Protein AF-A0A7Z2ZU40-F1 (afdb_monomer_lite)

Organism: NCBI:txid2728020

Structure (mmCIF, N/CA/C/O backbone):
data_AF-A0A7Z2ZU40-F1
#
_entry.id   AF-A0A7Z2ZU40-F1
#
loop_
_atom_site.group_PDB
_atom_site.id
_atom_site.type_symbol
_atom_site.label_atom_id
_atom_site.label_alt_id
_atom_site.label_comp_id
_atom_site.label_asym_id
_atom_site.label_entity_id
_atom_site.label_seq_id
_atom_site.pdbx_PDB_ins_code
_atom_site.Cartn_x
_atom_site.Cartn_y
_atom_site.Cartn_z
_atom_site.occupancy
_atom_site.B_iso_or_equiv
_atom_site.auth_seq_id
_atom_site.auth_comp_id
_atom_site.auth_asym_id
_atom_site.auth_atom_id
_atom_site.pdbx_PDB_model_num
ATOM 1 N N . MET A 1 1 ? 16.234 -7.777 -60.427 1.00 41.28 1 MET A N 1
ATOM 2 C CA . MET A 1 1 ? 15.457 -6.930 -59.497 1.00 41.28 1 MET A CA 1
ATOM 3 C C . MET A 1 1 ? 14.761 -7.816 -58.470 1.00 41.28 1 MET A C 1
ATOM 5 O O . MET A 1 1 ? 13.864 -8.544 -58.871 1.00 41.28 1 MET A O 1
ATOM 9 N N . PRO A 1 2 ? 15.158 -7.798 -57.188 1.00 40.78 2 PRO A N 1
ATOM 10 C CA . PRO A 1 2 ? 14.350 -8.351 -56.103 1.00 40.78 2 PRO A CA 1
ATOM 11 C C . PRO A 1 2 ? 13.582 -7.237 -55.355 1.00 40.78 2 PRO A C 1
ATOM 13 O O . PRO A 1 2 ? 14.113 -6.130 -55.211 1.00 40.78 2 PRO A O 1
ATOM 16 N N . PRO A 1 3 ? 12.353 -7.490 -54.867 1.00 45.72 3 PRO A N 1
ATOM 17 C CA . PRO A 1 3 ? 11.568 -6.489 -54.151 1.00 45.72 3 PRO A CA 1
ATOM 18 C C . PRO A 1 3 ? 12.045 -6.350 -52.697 1.00 45.72 3 PRO A C 1
ATOM 20 O O . PRO A 1 3 ? 12.207 -7.333 -51.976 1.00 45.72 3 PRO A O 1
ATOM 23 N N . ARG A 1 4 ? 12.258 -5.108 -52.247 1.00 42.47 4 ARG A N 1
ATOM 24 C CA . ARG A 1 4 ? 12.463 -4.774 -50.831 1.00 42.47 4 ARG A CA 1
ATOM 25 C C . ARG A 1 4 ? 11.097 -4.584 -50.172 1.00 42.47 4 ARG A C 1
ATOM 27 O O . ARG A 1 4 ? 10.387 -3.640 -50.503 1.00 42.47 4 ARG A O 1
ATOM 34 N N . HIS A 1 5 ? 10.745 -5.456 -49.231 1.00 42.09 5 HIS A N 1
ATOM 35 C CA . HIS A 1 5 ? 9.637 -5.206 -48.309 1.00 42.09 5 HIS A CA 1
ATOM 36 C C . HIS A 1 5 ? 9.940 -3.977 -47.435 1.00 42.09 5 HIS A C 1
ATOM 38 O O . HIS A 1 5 ? 11.067 -3.856 -46.943 1.00 42.09 5 HIS A O 1
ATOM 44 N N . PRO A 1 6 ? 8.971 -3.075 -47.196 1.00 44.53 6 PRO A N 1
ATOM 45 C CA . PRO A 1 6 ? 9.166 -1.989 -46.252 1.00 44.53 6 PRO A CA 1
ATOM 46 C C . PRO A 1 6 ? 9.172 -2.558 -44.830 1.00 44.53 6 PRO A C 1
ATOM 48 O O . PRO A 1 6 ? 8.176 -3.099 -44.347 1.00 44.53 6 PRO A O 1
ATOM 51 N N . ALA A 1 7 ? 10.320 -2.437 -44.161 1.00 40.41 7 ALA A N 1
ATOM 52 C CA . ALA A 1 7 ? 10.439 -2.669 -42.732 1.00 40.41 7 ALA A CA 1
ATOM 53 C C . ALA A 1 7 ? 9.459 -1.740 -42.006 1.00 40.41 7 ALA A C 1
ATOM 55 O O . ALA A 1 7 ? 9.521 -0.518 -42.130 1.00 40.41 7 ALA A O 1
ATOM 56 N N . ARG A 1 8 ? 8.519 -2.338 -41.274 1.00 38.22 8 ARG A N 1
ATOM 57 C CA . ARG A 1 8 ? 7.534 -1.625 -40.468 1.00 38.22 8 ARG A CA 1
ATOM 58 C C . ARG A 1 8 ? 8.272 -0.953 -39.310 1.00 38.22 8 ARG A C 1
ATOM 60 O O . ARG A 1 8 ? 8.652 -1.615 -38.349 1.00 38.22 8 ARG A O 1
ATOM 67 N N . THR A 1 9 ? 8.506 0.350 -39.419 1.00 44.00 9 THR A N 1
ATOM 68 C CA . THR A 1 9 ? 9.156 1.169 -38.392 1.00 44.00 9 THR A CA 1
ATOM 69 C C . THR A 1 9 ? 8.275 1.223 -37.141 1.00 44.00 9 THR A C 1
ATOM 71 O O . THR A 1 9 ? 7.332 2.005 -37.064 1.00 44.00 9 THR A O 1
ATOM 74 N N . ILE A 1 10 ? 8.555 0.380 -36.144 1.00 46.81 10 ILE A N 1
ATOM 75 C CA . ILE A 1 10 ? 7.959 0.490 -34.804 1.00 46.81 10 ILE A CA 1
ATOM 76 C C . ILE A 1 10 ? 8.815 1.484 -34.013 1.00 46.81 10 ILE A C 1
ATOM 78 O O . ILE A 1 10 ? 9.599 1.108 -33.152 1.00 46.81 10 ILE A O 1
ATOM 82 N N . ALA A 1 11 ? 8.710 2.768 -34.343 1.00 53.12 11 ALA A N 1
ATOM 83 C CA . ALA A 1 11 ? 9.351 3.833 -33.581 1.00 53.12 11 ALA A CA 1
ATOM 84 C C . ALA A 1 11 ? 8.278 4.827 -33.145 1.00 53.12 11 ALA A C 1
ATOM 86 O O . ALA A 1 11 ? 7.790 5.577 -33.985 1.00 53.12 11 ALA A O 1
ATOM 87 N N . SER A 1 12 ? 7.877 4.769 -31.862 1.00 52.12 12 SER A N 1
ATOM 88 C CA . SER A 1 12 ? 7.235 5.846 -31.060 1.00 52.12 12 SER A CA 1
ATOM 89 C C . SER A 1 12 ? 6.291 5.317 -29.959 1.00 52.12 12 SER A C 1
ATOM 91 O O . SER A 1 12 ? 5.090 5.564 -29.987 1.00 52.12 12 SER A O 1
ATOM 93 N N . ARG A 1 13 ? 6.784 4.603 -28.934 1.00 52.78 13 ARG A N 1
ATOM 94 C CA . ARG A 1 13 ? 5.956 4.293 -27.737 1.00 52.78 13 ARG A CA 1
ATOM 95 C C . ARG A 1 13 ? 6.541 4.535 -26.325 1.00 52.78 13 ARG A C 1
ATOM 97 O O . ARG A 1 13 ? 5.884 4.119 -25.376 1.00 52.78 13 ARG A O 1
ATOM 104 N N . PRO A 1 14 ? 7.658 5.258 -26.090 1.00 56.25 14 PRO A N 1
ATOM 105 C CA . PRO A 1 14 ? 8.131 5.473 -24.713 1.00 56.25 14 PRO A CA 1
ATOM 106 C C . PRO A 1 14 ? 7.321 6.528 -23.924 1.00 56.25 14 PRO A C 1
ATOM 108 O O . PRO A 1 14 ? 7.140 6.399 -22.715 1.00 56.25 14 PRO A O 1
ATOM 111 N N . ARG A 1 15 ? 6.771 7.560 -24.585 1.00 61.00 15 ARG A N 1
ATOM 112 C CA . ARG A 1 15 ? 6.063 8.673 -23.907 1.00 61.00 15 ARG A CA 1
ATOM 113 C C . ARG A 1 15 ? 4.686 8.307 -23.325 1.00 61.00 15 ARG A C 1
ATOM 115 O O . ARG A 1 15 ? 4.425 8.703 -22.187 1.00 61.00 15 ARG A O 1
ATOM 122 N N . PRO A 1 16 ? 3.814 7.563 -24.037 1.00 68.00 16 PRO A N 1
ATOM 123 C CA . PRO A 1 16 ? 2.506 7.180 -23.503 1.00 68.00 16 PRO A CA 1
ATOM 124 C C . PRO A 1 16 ? 2.625 6.276 -22.273 1.00 68.00 16 PRO A C 1
ATOM 126 O O . PRO A 1 16 ? 1.841 6.402 -21.339 1.00 68.00 16 PRO A O 1
ATOM 129 N N . LEU A 1 17 ? 3.646 5.415 -22.240 1.00 67.00 17 LEU A N 1
ATOM 130 C CA . LEU A 1 17 ? 3.859 4.473 -21.147 1.00 67.00 17 LEU A CA 1
ATOM 131 C C . LEU A 1 17 ? 4.319 5.166 -19.859 1.00 67.00 17 LEU A C 1
ATOM 133 O O . LEU A 1 17 ? 3.762 4.925 -18.791 1.00 67.00 17 LEU A O 1
ATOM 137 N N . GLY A 1 18 ? 5.268 6.102 -19.964 1.00 69.19 18 GLY A N 1
ATOM 138 C CA . GLY A 1 18 ? 5.667 6.926 -18.821 1.00 69.19 18 GLY A CA 1
ATOM 139 C C . GLY A 1 18 ? 4.516 7.787 -18.282 1.00 69.19 18 GLY A C 1
ATOM 140 O O . GLY A 1 18 ? 4.423 8.015 -17.078 1.00 69.19 18 GLY A O 1
ATOM 141 N N . ALA A 1 19 ? 3.610 8.248 -19.151 1.00 74.44 19 ALA A N 1
ATOM 142 C CA . ALA A 1 19 ? 2.404 8.958 -18.728 1.00 74.44 19 ALA A CA 1
ATOM 143 C C . ALA A 1 19 ? 1.401 8.033 -18.016 1.00 74.44 19 ALA A C 1
ATOM 145 O O . ALA A 1 19 ? 0.868 8.419 -16.977 1.00 74.44 19 ALA A O 1
ATOM 146 N N . ALA A 1 20 ? 1.194 6.814 -18.524 1.00 75.19 20 ALA A N 1
ATOM 147 C CA . ALA A 1 20 ? 0.332 5.813 -17.899 1.00 75.19 20 ALA A CA 1
ATOM 148 C C . ALA A 1 20 ? 0.821 5.434 -16.492 1.00 75.19 20 ALA A C 1
ATOM 150 O O . ALA A 1 20 ? 0.027 5.413 -15.556 1.00 75.19 20 ALA A O 1
ATOM 151 N N . LEU A 1 21 ? 2.130 5.240 -16.312 1.00 74.69 21 LEU A N 1
ATOM 152 C CA . LEU A 1 21 ? 2.722 4.927 -15.008 1.00 74.69 21 LEU A CA 1
ATOM 153 C C . LEU A 1 21 ? 2.596 6.081 -14.009 1.00 74.69 21 LEU A C 1
ATOM 155 O O . LEU A 1 21 ? 2.207 5.867 -12.861 1.00 74.69 21 LEU A O 1
ATOM 159 N N . ARG A 1 22 ? 2.823 7.327 -14.448 1.00 77.94 22 ARG A N 1
ATOM 160 C CA . ARG A 1 22 ? 2.555 8.507 -13.607 1.00 77.94 22 ARG A CA 1
ATOM 161 C C . ARG A 1 22 ? 1.084 8.613 -13.219 1.00 77.94 22 ARG A C 1
ATOM 163 O O . ARG A 1 22 ? 0.775 8.967 -12.084 1.00 77.94 22 ARG A O 1
ATOM 170 N N . HIS A 1 23 ? 0.179 8.313 -14.147 1.00 81.88 23 HIS A N 1
ATOM 171 C CA . HIS A 1 23 ? -1.251 8.330 -13.869 1.00 81.88 23 HIS A CA 1
ATOM 172 C C . HIS A 1 23 ? -1.643 7.244 -12.860 1.00 81.88 23 HIS A C 1
ATOM 174 O O . HIS A 1 23 ? -2.331 7.547 -11.889 1.00 81.88 23 HIS A O 1
ATOM 180 N N . ALA A 1 24 ? -1.147 6.016 -13.033 1.00 80.44 24 ALA A N 1
ATOM 181 C CA . ALA A 1 24 ? -1.366 4.916 -12.099 1.00 80.44 24 ALA A CA 1
ATOM 182 C C . ALA A 1 24 ? -0.848 5.259 -10.693 1.00 80.44 24 ALA A C 1
ATOM 184 O O . ALA A 1 24 ? -1.575 5.086 -9.716 1.00 80.44 24 ALA A O 1
ATOM 185 N N . ARG A 1 25 ? 0.354 5.847 -10.594 1.00 82.88 25 ARG A N 1
ATOM 186 C CA . ARG A 1 25 ? 0.925 6.326 -9.326 1.00 82.88 25 ARG A CA 1
ATOM 187 C C . ARG A 1 25 ? 0.041 7.376 -8.665 1.00 82.88 25 ARG A C 1
ATOM 189 O O . ARG A 1 25 ? -0.308 7.232 -7.500 1.00 82.88 25 ARG A O 1
ATOM 196 N N . LYS A 1 26 ? -0.358 8.409 -9.413 1.00 85.31 26 LYS A N 1
ATOM 197 C CA . LYS A 1 26 ? -1.244 9.464 -8.903 1.00 85.31 26 LYS A CA 1
ATOM 198 C C . LYS A 1 26 ? -2.560 8.876 -8.395 1.00 85.31 26 LYS A C 1
ATOM 200 O O . LYS A 1 26 ? -3.013 9.240 -7.318 1.00 85.31 26 LYS A O 1
ATOM 205 N N . SER A 1 27 ? -3.141 7.953 -9.158 1.00 87.94 27 SER A N 1
ATOM 206 C CA . SER A 1 27 ? -4.381 7.263 -8.807 1.00 87.94 27 SER A CA 1
ATOM 207 C C . SER A 1 27 ? -4.244 6.463 -7.505 1.00 87.94 27 SER A C 1
ATOM 209 O O . SER A 1 27 ? -5.117 6.560 -6.645 1.00 87.94 27 SER A O 1
ATOM 211 N N . LEU A 1 28 ? -3.127 5.746 -7.321 1.00 88.38 28 LEU A N 1
ATOM 212 C CA . LEU A 1 28 ? -2.815 5.039 -6.078 1.00 88.38 28 LEU A CA 1
ATOM 213 C C . LEU A 1 28 ? -2.683 6.014 -4.901 1.00 88.38 28 LEU A C 1
ATOM 215 O O . LEU A 1 28 ? -3.397 5.858 -3.919 1.00 88.38 28 LEU A O 1
ATOM 219 N N . CYS A 1 29 ? -1.861 7.063 -5.016 1.00 90.19 29 CYS A N 1
ATOM 220 C CA . CYS A 1 29 ? -1.707 8.069 -3.957 1.00 90.19 29 CYS A CA 1
ATOM 221 C C . CYS A 1 29 ? -3.052 8.695 -3.555 1.00 90.19 29 CYS A C 1
ATOM 223 O O . CYS A 1 29 ? -3.332 8.846 -2.370 1.00 90.19 29 CYS A O 1
ATOM 225 N N . THR A 1 30 ? -3.916 9.019 -4.524 1.00 91.56 30 THR A N 1
ATOM 226 C CA . THR A 1 30 ? -5.263 9.535 -4.240 1.00 91.56 30 THR A CA 1
ATOM 227 C C . THR A 1 30 ? -6.096 8.546 -3.423 1.00 91.56 30 THR A C 1
ATOM 229 O O . THR A 1 30 ? -6.754 8.966 -2.474 1.00 91.56 30 THR A O 1
ATOM 232 N N . ARG A 1 31 ? -6.056 7.247 -3.742 1.00 92.06 31 ARG A N 1
ATOM 233 C CA . ARG A 1 31 ? -6.776 6.223 -2.968 1.00 92.06 31 ARG A CA 1
ATOM 234 C C . ARG A 1 31 ? -6.207 6.039 -1.566 1.00 92.06 31 ARG A C 1
ATOM 236 O O . ARG A 1 31 ? -6.984 5.967 -0.621 1.00 92.06 31 ARG A O 1
ATOM 243 N N . LEU A 1 32 ? -4.882 6.047 -1.415 1.00 93.19 32 LEU A N 1
ATOM 244 C CA . LEU A 1 32 ? -4.228 5.986 -0.104 1.00 93.19 32 LEU A CA 1
ATOM 245 C C . LEU A 1 32 ? -4.659 7.155 0.791 1.00 93.19 32 LEU A C 1
ATOM 247 O O . LEU A 1 32 ? -5.060 6.938 1.930 1.00 93.19 32 LEU A O 1
ATOM 251 N N . HIS A 1 33 ? -4.658 8.381 0.259 1.00 94.38 33 HIS A N 1
ATOM 252 C CA . HIS A 1 33 ? -5.152 9.552 0.986 1.00 94.38 33 HIS A CA 1
ATOM 253 C C . HIS A 1 33 ? -6.643 9.448 1.325 1.00 94.38 33 HIS A C 1
ATOM 255 O O . HIS A 1 33 ? -7.041 9.798 2.433 1.00 94.38 33 HIS A O 1
ATOM 261 N N . ALA A 1 34 ? -7.468 8.958 0.396 1.00 94.62 34 ALA A N 1
ATOM 262 C CA . ALA A 1 34 ? -8.899 8.790 0.629 1.00 94.62 34 ALA A CA 1
ATOM 263 C C . ALA A 1 34 ? -9.186 7.766 1.737 1.00 94.62 34 ALA A C 1
ATOM 265 O O . ALA A 1 34 ? -10.050 8.017 2.578 1.00 94.62 34 ALA A O 1
ATOM 266 N N . LEU A 1 35 ? -8.445 6.650 1.769 1.00 95.00 35 LEU A N 1
ATOM 267 C CA . LEU A 1 35 ? -8.534 5.663 2.843 1.00 95.00 35 LEU A CA 1
ATOM 268 C C . LEU A 1 35 ? -8.062 6.266 4.172 1.00 95.00 35 LEU A C 1
ATOM 270 O O . LEU A 1 35 ? -8.769 6.169 5.170 1.00 95.00 35 LEU A O 1
ATOM 274 N N . ALA A 1 36 ? -6.917 6.953 4.177 1.00 94.81 36 ALA A N 1
ATOM 275 C CA . ALA A 1 36 ? -6.353 7.598 5.363 1.00 94.81 36 ALA A CA 1
ATOM 276 C C . ALA A 1 36 ? -7.227 8.726 5.948 1.00 94.81 36 ALA A C 1
ATOM 278 O O . ALA A 1 36 ? -6.951 9.181 7.055 1.00 94.81 36 ALA A O 1
ATOM 279 N N . ALA A 1 37 ? -8.278 9.162 5.251 1.00 95.75 37 ALA A N 1
ATOM 280 C CA . ALA A 1 37 ? -9.272 10.114 5.750 1.00 95.75 37 ALA A CA 1
ATOM 281 C C . ALA A 1 37 ? -10.553 9.445 6.292 1.00 95.75 37 ALA A C 1
ATOM 283 O O . ALA A 1 37 ? -11.399 10.126 6.868 1.00 95.75 37 ALA A O 1
ATOM 284 N N . GLN A 1 38 ? -10.724 8.130 6.112 1.00 97.06 38 GLN A N 1
ATOM 285 C CA . GLN A 1 38 ? -11.898 7.406 6.608 1.00 97.06 38 GLN A CA 1
ATOM 286 C C . GLN A 1 38 ? -11.881 7.272 8.137 1.00 97.06 38 GLN A C 1
ATOM 288 O O . GLN A 1 38 ? -10.793 7.221 8.716 1.00 97.06 38 GLN A O 1
ATOM 293 N N . PRO A 1 39 ? -13.047 7.136 8.798 1.00 97.19 39 PRO A N 1
ATOM 294 C CA . PRO A 1 39 ? -13.135 6.721 10.201 1.00 97.19 39 PRO A CA 1
ATOM 295 C C . PRO A 1 39 ? -12.469 5.360 10.442 1.00 97.19 39 PRO A C 1
ATOM 297 O O . PRO A 1 39 ? -12.424 4.538 9.531 1.00 97.19 39 PRO A O 1
ATOM 300 N N . ASP A 1 40 ? -12.009 5.092 11.665 1.00 96.69 40 ASP A N 1
ATOM 301 C CA . ASP A 1 40 ? -11.168 3.923 11.985 1.00 96.69 40 ASP A CA 1
ATOM 302 C C . ASP A 1 40 ? -11.761 2.577 11.550 1.00 96.69 40 ASP A C 1
ATOM 304 O O . ASP A 1 40 ? -11.058 1.769 10.951 1.00 96.69 40 ASP A O 1
ATOM 308 N N . GLY A 1 41 ? -13.063 2.353 11.756 1.00 94.75 41 GLY A N 1
ATOM 309 C CA . GLY A 1 41 ? -13.712 1.116 11.307 1.00 94.75 41 GLY A CA 1
ATOM 310 C C . GLY A 1 41 ? -13.685 0.947 9.783 1.00 94.75 41 GLY A C 1
ATOM 311 O O . GLY A 1 41 ? -13.351 -0.119 9.275 1.00 94.75 41 GLY A O 1
ATOM 312 N N . ALA A 1 42 ? -13.974 2.016 9.037 1.00 96.25 42 ALA A N 1
ATOM 313 C CA . ALA A 1 42 ? -13.932 1.998 7.575 1.00 96.25 42 ALA A CA 1
ATOM 314 C C . ALA A 1 42 ? -12.491 1.931 7.039 1.00 96.25 42 ALA A C 1
ATOM 316 O O . ALA A 1 42 ? -12.239 1.277 6.028 1.00 96.25 42 ALA A O 1
ATOM 317 N N . PHE A 1 43 ? -11.546 2.566 7.736 1.00 97.38 43 PHE A N 1
ATOM 318 C CA . PHE A 1 43 ? -10.118 2.463 7.461 1.00 97.38 43 PHE A CA 1
ATOM 319 C C . PHE A 1 43 ? -9.640 1.013 7.592 1.00 97.38 43 PHE A C 1
ATOM 321 O O . PHE A 1 43 ? -9.056 0.479 6.651 1.00 97.38 43 PHE A O 1
ATOM 328 N N . ALA A 1 44 ? -9.944 0.363 8.719 1.00 96.00 44 ALA A N 1
ATOM 329 C CA . ALA A 1 44 ? -9.537 -1.011 8.985 1.00 96.00 44 ALA A CA 1
ATOM 330 C C . ALA A 1 44 ? -10.107 -1.982 7.940 1.00 96.00 44 ALA A C 1
ATOM 332 O O . ALA A 1 44 ? -9.358 -2.760 7.353 1.00 96.00 44 ALA A O 1
ATOM 333 N N . CYS A 1 45 ? -11.400 -1.867 7.611 1.00 95.31 45 CYS A N 1
ATOM 334 C CA . CYS A 1 45 ? -12.019 -2.679 6.559 1.00 95.31 45 CYS A CA 1
ATOM 335 C C . CYS A 1 45 ? -11.412 -2.440 5.165 1.00 95.31 45 CYS A C 1
ATOM 337 O O . CYS A 1 45 ? -11.379 -3.352 4.341 1.00 95.31 45 CYS A O 1
ATOM 339 N N . GLY A 1 46 ? -10.956 -1.218 4.875 1.00 95.56 46 GLY A N 1
ATOM 340 C CA . GLY A 1 46 ? -10.384 -0.854 3.577 1.00 95.56 46 GLY A CA 1
ATOM 341 C C . GLY A 1 46 ? -8.888 -1.146 3.429 1.00 95.56 46 GLY A C 1
ATOM 342 O O . GLY A 1 46 ? -8.378 -1.131 2.308 1.00 95.56 46 GLY A O 1
ATOM 343 N N . PHE A 1 47 ? -8.172 -1.423 4.522 1.00 96.56 47 PHE A N 1
ATOM 344 C CA . PHE A 1 47 ? -6.714 -1.548 4.504 1.00 96.56 47 PHE A CA 1
ATOM 345 C C . PHE A 1 47 ? -6.231 -2.717 3.636 1.00 96.56 47 PHE A C 1
ATOM 347 O O . PHE A 1 47 ? -5.351 -2.532 2.796 1.00 96.56 47 PHE A O 1
ATOM 354 N N . ALA A 1 48 ? -6.863 -3.890 3.749 1.00 96.25 48 ALA A N 1
ATOM 355 C CA . ALA A 1 48 ? -6.532 -5.066 2.939 1.00 96.25 48 ALA A CA 1
ATOM 356 C C . ALA A 1 48 ? -6.656 -4.804 1.426 1.00 96.25 48 ALA A C 1
ATOM 358 O O . ALA A 1 48 ? -5.813 -5.240 0.639 1.00 96.25 48 ALA A O 1
ATOM 359 N N . LEU A 1 49 ? -7.680 -4.045 1.014 1.00 95.25 49 LEU A N 1
ATOM 360 C CA . LEU A 1 49 ? -7.867 -3.662 -0.388 1.00 95.25 49 LEU A CA 1
ATOM 361 C C . LEU A 1 49 ? -6.714 -2.789 -0.882 1.00 95.25 49 LEU A C 1
ATOM 363 O O . LEU A 1 49 ? -6.191 -3.020 -1.969 1.00 95.25 49 LEU A O 1
ATOM 367 N N . VAL A 1 50 ? -6.273 -1.830 -0.070 1.00 93.69 50 VAL A N 1
ATOM 368 C CA . VAL A 1 50 ? -5.123 -0.988 -0.407 1.00 93.69 50 VAL A CA 1
ATOM 369 C C . VAL A 1 50 ? -3.835 -1.802 -0.523 1.00 93.69 50 VAL A C 1
ATOM 371 O O . VAL A 1 50 ? -3.079 -1.587 -1.470 1.00 93.69 50 VAL A O 1
ATOM 374 N N . VAL A 1 51 ? -3.591 -2.765 0.371 1.00 95.75 51 VAL A N 1
ATOM 375 C CA . VAL A 1 51 ? -2.425 -3.660 0.258 1.00 95.75 51 VAL A CA 1
ATOM 376 C C . VAL A 1 51 ? -2.445 -4.397 -1.087 1.00 95.75 51 VAL A C 1
ATOM 378 O O . VAL A 1 51 ? -1.450 -4.378 -1.814 1.00 95.75 51 VAL A O 1
ATOM 381 N N . ALA A 1 52 ? -3.595 -4.954 -1.478 1.00 95.19 52 ALA A N 1
ATOM 382 C CA . ALA A 1 52 ? -3.753 -5.635 -2.763 1.00 95.19 52 ALA A CA 1
ATOM 383 C C . ALA A 1 52 ? -3.542 -4.703 -3.975 1.00 95.19 52 ALA A C 1
ATOM 385 O O . ALA A 1 52 ? -2.963 -5.108 -4.987 1.00 95.19 52 ALA A O 1
ATOM 386 N N . GLU A 1 53 ? -3.977 -3.444 -3.890 1.00 91.81 53 GLU A N 1
ATOM 387 C CA . GLU A 1 53 ? -3.746 -2.452 -4.943 1.00 91.81 53 GLU A CA 1
ATOM 388 C C . GLU A 1 53 ? -2.268 -2.071 -5.087 1.00 91.81 53 GLU A C 1
ATOM 390 O O . GLU A 1 53 ? -1.782 -1.926 -6.213 1.00 91.81 53 GLU A O 1
ATOM 395 N N . VAL A 1 54 ? -1.542 -1.926 -3.974 1.00 92.00 54 VAL A N 1
ATOM 396 C CA . VAL A 1 54 ? -0.096 -1.650 -3.982 1.00 92.00 54 VAL A CA 1
ATOM 397 C C . VAL A 1 54 ? 0.651 -2.803 -4.647 1.00 92.00 54 VAL A C 1
ATOM 399 O O . VAL A 1 54 ? 1.461 -2.576 -5.547 1.00 92.00 54 VAL A O 1
ATOM 402 N N . GLU A 1 55 ? 0.325 -4.044 -4.283 1.00 93.88 55 GLU A N 1
ATOM 403 C CA . GLU A 1 55 ? 0.888 -5.226 -4.935 1.00 93.88 55 GLU A CA 1
ATOM 404 C C . GLU A 1 55 ? 0.620 -5.257 -6.438 1.00 93.88 55 GLU A C 1
ATOM 406 O O . GLU A 1 55 ? 1.519 -5.540 -7.233 1.00 93.88 55 GLU A O 1
ATOM 411 N N . ALA A 1 56 ? -0.623 -4.988 -6.844 1.00 90.38 56 ALA A N 1
ATOM 412 C CA . ALA A 1 56 ? -0.992 -4.958 -8.251 1.00 90.38 56 ALA A CA 1
ATOM 413 C C . ALA A 1 56 ? -0.209 -3.870 -9.003 1.00 90.38 56 ALA A C 1
ATOM 415 O O . ALA A 1 56 ? 0.261 -4.114 -10.116 1.00 90.38 56 ALA A O 1
ATOM 416 N N . GLY A 1 57 ? -0.013 -2.704 -8.378 1.00 85.88 57 GLY A N 1
ATOM 417 C CA . GLY A 1 57 ? 0.822 -1.625 -8.899 1.00 85.88 57 GLY A CA 1
ATOM 418 C C . GLY A 1 57 ? 2.269 -2.061 -9.124 1.00 85.88 57 GLY A C 1
ATOM 419 O O . GLY A 1 57 ? 2.797 -1.874 -10.221 1.00 85.88 57 GLY A O 1
ATOM 420 N N . PHE A 1 58 ? 2.888 -2.706 -8.132 1.00 87.50 58 PHE A N 1
ATOM 421 C CA . PHE A 1 58 ? 4.264 -3.200 -8.235 1.00 87.50 58 PHE A CA 1
ATOM 422 C C . PHE A 1 58 ? 4.423 -4.296 -9.292 1.00 87.50 58 PHE A C 1
ATOM 424 O O . PHE A 1 58 ? 5.329 -4.204 -10.119 1.00 87.50 58 PHE A O 1
ATOM 431 N N . ARG A 1 59 ? 3.512 -5.278 -9.347 1.00 87.12 59 ARG A N 1
ATOM 432 C CA . ARG A 1 59 ? 3.524 -6.326 -10.388 1.00 87.12 59 ARG A CA 1
ATOM 433 C C . ARG A 1 59 ? 3.378 -5.742 -11.793 1.00 87.12 59 ARG A C 1
ATOM 435 O O . ARG A 1 59 ? 4.011 -6.211 -12.741 1.00 87.12 59 ARG A O 1
ATOM 442 N N . HIS A 1 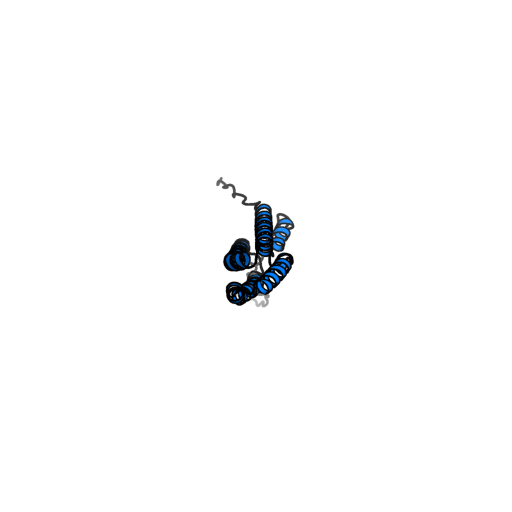60 ? 2.541 -4.716 -11.944 1.00 83.06 60 HIS A N 1
ATOM 443 C CA . HIS A 1 60 ? 2.365 -4.038 -13.223 1.00 83.06 60 HIS A CA 1
ATOM 444 C C . HIS A 1 60 ? 3.638 -3.297 -13.651 1.00 83.06 60 HIS A C 1
ATOM 446 O O . HIS A 1 60 ? 4.054 -3.407 -14.803 1.00 83.06 60 HIS A O 1
ATOM 452 N N . GLU A 1 61 ? 4.286 -2.587 -12.729 1.00 79.44 61 GLU A N 1
ATOM 453 C CA . GLU A 1 61 ? 5.545 -1.890 -12.997 1.00 79.44 61 GLU A CA 1
ATOM 454 C C . GLU A 1 61 ? 6.688 -2.856 -13.338 1.00 79.44 61 GLU A C 1
ATOM 456 O O . GLU A 1 61 ? 7.422 -2.629 -14.301 1.00 79.44 61 GLU A O 1
ATOM 461 N N . GLU A 1 62 ? 6.798 -3.973 -12.623 1.00 82.12 62 GLU A N 1
ATOM 462 C CA . GLU A 1 62 ? 7.764 -5.032 -12.925 1.00 82.12 62 GLU A CA 1
ATOM 463 C C . GLU A 1 62 ? 7.531 -5.627 -14.320 1.00 82.12 62 GLU A C 1
ATOM 465 O O . GLU A 1 62 ? 8.457 -5.728 -15.124 1.00 82.12 62 GLU A O 1
ATOM 470 N N . THR A 1 63 ? 6.276 -5.929 -14.668 1.00 83.12 63 THR A N 1
ATOM 471 C CA . THR A 1 63 ? 5.922 -6.419 -16.009 1.00 83.12 63 THR A CA 1
ATOM 472 C C . THR A 1 63 ? 6.350 -5.420 -17.085 1.00 83.12 63 THR A C 1
ATOM 474 O O . THR A 1 63 ? 6.952 -5.794 -18.092 1.00 83.12 63 THR A O 1
ATOM 477 N N . LEU A 1 64 ? 6.083 -4.130 -16.874 1.00 77.75 64 LEU A N 1
ATOM 478 C CA . LEU A 1 64 ? 6.437 -3.093 -17.837 1.00 77.75 64 LEU A CA 1
ATOM 479 C C . LEU A 1 64 ? 7.951 -2.919 -17.965 1.00 77.75 64 LEU A C 1
ATOM 481 O O . LEU A 1 64 ? 8.472 -2.916 -19.079 1.00 77.75 64 LEU A O 1
ATOM 485 N N . THR A 1 65 ? 8.677 -2.838 -16.854 1.00 74.62 65 THR A N 1
ATOM 486 C CA . THR A 1 65 ? 10.143 -2.721 -16.866 1.00 74.62 65 THR A CA 1
ATOM 487 C C . THR A 1 65 ? 10.819 -3.954 -17.477 1.00 74.62 65 THR A C 1
ATOM 489 O O . THR A 1 65 ? 11.785 -3.787 -18.228 1.00 74.62 65 THR A O 1
ATOM 492 N N . CYS A 1 66 ? 10.255 -5.152 -17.270 1.00 79.06 66 CYS A N 1
ATOM 493 C CA . CYS A 1 66 ? 10.631 -6.397 -17.948 1.00 79.06 66 CYS A CA 1
ATOM 494 C C . CYS A 1 66 ? 10.469 -6.294 -19.468 1.00 79.06 66 CYS A C 1
ATOM 496 O O . CYS A 1 66 ? 11.434 -6.487 -20.208 1.00 79.06 66 CYS A O 1
ATOM 498 N N . THR A 1 67 ? 9.285 -5.895 -19.947 1.00 77.06 67 THR A N 1
ATOM 499 C CA . THR A 1 67 ? 9.028 -5.761 -21.394 1.00 77.06 67 THR A CA 1
ATOM 500 C C . THR A 1 67 ? 9.897 -4.712 -22.092 1.00 77.06 67 THR A C 1
ATOM 502 O O . THR A 1 67 ? 10.154 -4.831 -23.288 1.00 77.06 67 THR A O 1
ATOM 505 N N . LEU A 1 68 ? 10.356 -3.689 -21.366 1.00 72.69 68 LEU A N 1
ATOM 506 C CA . LEU A 1 68 ? 11.199 -2.619 -21.903 1.00 72.69 68 LEU A CA 1
ATOM 507 C C . LEU A 1 68 ? 12.703 -2.925 -21.842 1.00 72.69 68 LEU A C 1
ATOM 509 O O . LEU A 1 68 ? 13.485 -2.142 -22.378 1.00 72.69 68 LEU A O 1
ATOM 513 N N . GLY A 1 69 ? 13.117 -4.018 -21.189 1.00 67.94 69 GLY A N 1
ATOM 514 C CA . GLY A 1 69 ? 14.532 -4.363 -21.026 1.00 67.94 69 GLY A CA 1
ATOM 515 C C . GLY A 1 69 ? 15.313 -3.355 -20.174 1.00 67.94 69 GLY A C 1
ATOM 516 O O . GLY A 1 69 ? 16.481 -3.095 -20.451 1.00 67.94 69 GLY A O 1
ATOM 517 N N . VAL A 1 70 ? 14.667 -2.739 -19.177 1.00 66.06 70 VAL A N 1
ATOM 518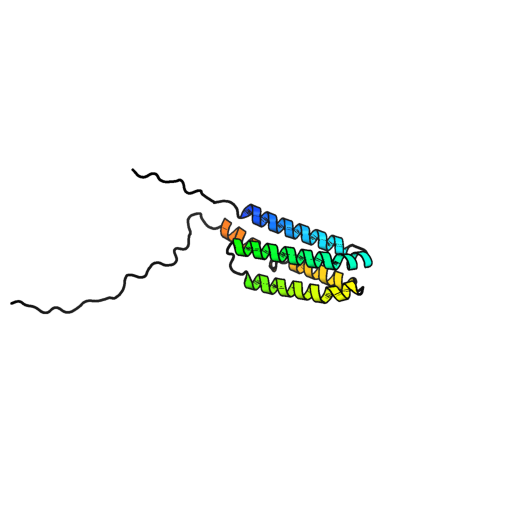 C CA . VAL A 1 70 ? 15.329 -1.781 -18.278 1.00 66.06 70 VAL A CA 1
ATOM 519 C C . VAL A 1 70 ? 16.230 -2.533 -17.298 1.00 66.06 70 VAL A C 1
ATOM 521 O O . VAL A 1 70 ? 15.761 -3.377 -16.533 1.00 66.06 70 VAL A O 1
ATOM 524 N N . GLU A 1 71 ? 17.518 -2.198 -17.300 1.00 61.56 71 GLU A N 1
ATOM 525 C CA . GLU A 1 71 ? 18.497 -2.671 -16.317 1.00 61.56 71 GLU A CA 1
ATOM 526 C C . GLU A 1 71 ? 18.169 -2.080 -14.929 1.00 61.56 71 GLU A C 1
ATOM 528 O O . GLU A 1 71 ? 17.945 -0.873 -14.839 1.00 61.56 71 GLU A O 1
ATOM 533 N N . ARG A 1 72 ? 18.176 -2.919 -13.871 1.00 68.00 72 ARG A N 1
ATOM 534 C CA . ARG A 1 72 ? 17.796 -2.676 -12.441 1.00 68.00 72 ARG A CA 1
ATOM 535 C C . ARG A 1 72 ? 16.479 -3.291 -11.925 1.00 68.00 72 ARG A C 1
ATOM 537 O O . ARG A 1 72 ? 16.092 -3.018 -10.793 1.00 68.00 72 ARG A O 1
ATOM 544 N N . GLN A 1 73 ? 15.843 -4.207 -12.658 1.00 73.38 73 GLN A N 1
ATOM 545 C CA . GLN A 1 73 ? 14.629 -4.913 -12.184 1.00 73.38 73 GLN A CA 1
ATOM 546 C C . GLN A 1 73 ? 14.791 -5.593 -10.818 1.00 73.38 73 GLN A C 1
ATOM 548 O O . GLN A 1 73 ? 13.892 -5.531 -9.987 1.00 73.38 73 GLN A O 1
ATOM 553 N N . ARG A 1 74 ? 15.950 -6.212 -10.564 1.00 77.38 74 ARG A N 1
ATOM 554 C CA . ARG A 1 74 ? 16.188 -6.946 -9.316 1.00 77.38 74 ARG A CA 1
ATOM 555 C C . ARG A 1 74 ? 16.211 -6.038 -8.084 1.00 77.38 74 ARG A C 1
ATOM 557 O O . ARG A 1 74 ? 15.574 -6.362 -7.094 1.00 77.38 74 ARG A O 1
ATOM 564 N N . GLU A 1 75 ? 16.913 -4.909 -8.160 1.00 79.62 75 GLU A N 1
ATOM 565 C CA . GLU A 1 75 ? 17.003 -3.940 -7.058 1.00 79.62 75 GLU A CA 1
ATOM 566 C C . GLU A 1 75 ? 15.617 -3.353 -6.748 1.00 79.62 75 GLU A C 1
ATOM 568 O O . GLU A 1 75 ? 15.194 -3.329 -5.596 1.00 79.62 75 GLU A O 1
ATOM 573 N N . GLN A 1 76 ? 14.854 -2.999 -7.790 1.00 79.69 76 GLN A N 1
ATOM 574 C CA . GLN A 1 76 ? 13.470 -2.541 -7.645 1.00 79.69 76 GLN A CA 1
ATOM 575 C C . GLN A 1 76 ? 12.565 -3.606 -7.011 1.00 79.69 76 GLN A C 1
ATOM 577 O O . GLN A 1 76 ? 11.735 -3.290 -6.161 1.00 79.69 76 GLN A O 1
ATOM 582 N N . GLY A 1 77 ? 12.710 -4.867 -7.426 1.00 83.38 77 GLY A N 1
ATOM 583 C CA . GLY A 1 77 ? 11.949 -5.985 -6.875 1.00 83.38 77 GLY A CA 1
ATOM 584 C C . GLY A 1 77 ? 12.243 -6.214 -5.393 1.00 83.38 77 GLY A C 1
ATOM 585 O O . GLY A 1 77 ? 11.318 -6.420 -4.610 1.00 83.38 77 GLY A O 1
ATOM 586 N N . GLU A 1 78 ? 13.511 -6.114 -4.990 1.00 87.38 78 GLU A N 1
ATOM 587 C CA . GLU A 1 78 ? 13.930 -6.222 -3.589 1.00 87.38 78 GLU A CA 1
ATOM 588 C C . GLU A 1 78 ? 13.343 -5.076 -2.739 1.00 87.38 78 GLU A C 1
ATOM 590 O O . GLU A 1 78 ? 12.785 -5.331 -1.671 1.00 87.38 78 GLU A O 1
ATOM 595 N N . GLU A 1 79 ? 13.365 -3.833 -3.233 1.00 85.81 79 GLU A N 1
ATOM 596 C CA . GLU A 1 79 ? 12.732 -2.686 -2.560 1.00 85.81 79 GLU A CA 1
ATOM 597 C C . GLU A 1 79 ? 11.208 -2.860 -2.424 1.00 85.81 79 GLU A C 1
ATOM 599 O O . GLU A 1 79 ? 10.647 -2.680 -1.338 1.00 85.81 79 GLU A O 1
ATOM 604 N N . ASN A 1 80 ? 10.533 -3.279 -3.499 1.00 88.94 80 ASN A N 1
ATOM 605 C CA . ASN A 1 80 ? 9.093 -3.544 -3.494 1.00 88.94 80 ASN A CA 1
ATOM 606 C C . ASN A 1 80 ? 8.735 -4.653 -2.492 1.00 88.94 80 ASN A C 1
ATOM 608 O O . ASN A 1 80 ? 7.747 -4.539 -1.765 1.00 88.94 80 ASN A O 1
ATOM 612 N N . ALA A 1 81 ? 9.549 -5.709 -2.409 1.00 91.88 81 ALA A N 1
ATOM 613 C CA . ALA A 1 81 ? 9.341 -6.808 -1.472 1.00 9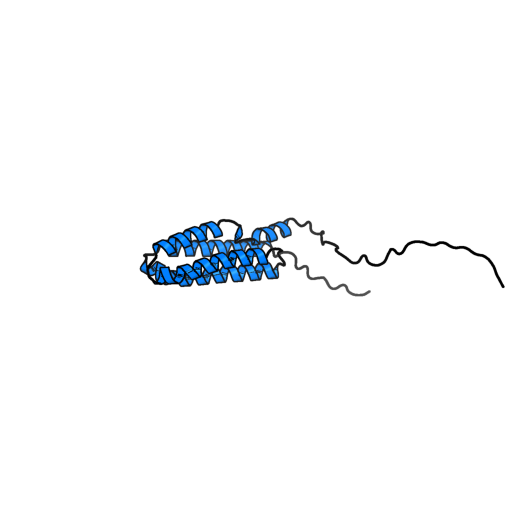1.88 81 ALA A CA 1
ATOM 614 C C . ALA A 1 81 ? 9.444 -6.358 -0.007 1.00 91.88 81 ALA A C 1
ATOM 616 O O . ALA A 1 81 ? 8.679 -6.842 0.831 1.00 91.88 81 ALA A O 1
ATOM 617 N N . VAL A 1 82 ? 10.335 -5.411 0.313 1.00 92.88 82 VAL A N 1
ATOM 618 C CA . VAL A 1 82 ? 10.431 -4.821 1.659 1.00 92.88 82 VAL A CA 1
ATOM 619 C C . VAL A 1 82 ? 9.147 -4.072 2.015 1.00 92.88 82 VAL A C 1
ATOM 621 O O . VAL A 1 82 ? 8.593 -4.298 3.092 1.00 92.88 82 VAL A O 1
ATOM 624 N N . VAL A 1 83 ? 8.639 -3.239 1.101 1.00 92.75 83 VAL A N 1
ATOM 625 C CA . VAL A 1 83 ? 7.385 -2.495 1.302 1.00 92.75 83 VAL A CA 1
ATOM 626 C C . VAL A 1 83 ? 6.210 -3.451 1.504 1.00 92.75 83 VAL A C 1
ATOM 628 O O . VAL A 1 83 ? 5.478 -3.326 2.484 1.00 92.75 83 VAL A O 1
ATOM 631 N N . LEU A 1 84 ? 6.056 -4.447 0.628 1.00 95.00 84 LEU A N 1
ATOM 632 C CA . LEU A 1 84 ? 4.981 -5.434 0.745 1.00 95.00 84 LEU A CA 1
ATOM 633 C C . LEU A 1 84 ? 5.085 -6.239 2.042 1.00 95.00 84 LEU A C 1
ATOM 635 O O . LEU A 1 84 ? 4.084 -6.435 2.723 1.00 95.00 84 LEU A O 1
ATOM 639 N N . SER A 1 85 ? 6.292 -6.645 2.435 1.00 97.25 85 SER A N 1
ATOM 640 C CA . SER A 1 85 ? 6.507 -7.352 3.701 1.00 97.25 85 SER A CA 1
ATOM 641 C C . SER A 1 85 ? 6.098 -6.510 4.910 1.00 97.25 85 SER A C 1
ATOM 643 O O . SER A 1 85 ? 5.557 -7.049 5.873 1.00 97.25 85 SER A O 1
ATOM 645 N N . ALA A 1 86 ? 6.354 -5.199 4.889 1.00 96.12 86 ALA A N 1
ATOM 646 C CA . ALA A 1 86 ? 5.922 -4.296 5.953 1.00 96.12 86 ALA A CA 1
ATOM 647 C C . ALA A 1 86 ? 4.391 -4.176 6.000 1.00 96.12 86 ALA A C 1
ATOM 649 O O . ALA A 1 86 ? 3.801 -4.336 7.067 1.00 96.12 86 ALA A O 1
ATOM 650 N N . LEU A 1 87 ? 3.745 -3.985 4.846 1.00 97.19 87 LEU A N 1
ATOM 651 C CA . LEU A 1 87 ? 2.286 -3.900 4.744 1.00 97.19 87 LEU A CA 1
ATOM 652 C C . LEU A 1 87 ? 1.595 -5.174 5.246 1.00 97.19 87 LEU A C 1
ATOM 654 O O . LEU A 1 87 ? 0.669 -5.090 6.049 1.00 97.19 87 LEU A O 1
ATOM 658 N N . HIS A 1 88 ? 2.089 -6.349 4.850 1.00 97.94 88 HIS A N 1
ATOM 659 C CA . HIS A 1 88 ? 1.551 -7.641 5.291 1.00 97.94 88 HIS A CA 1
ATOM 660 C C . HIS A 1 88 ? 1.738 -7.907 6.785 1.00 97.94 88 HIS A C 1
ATOM 662 O O . HIS A 1 88 ? 0.915 -8.583 7.393 1.00 97.94 88 HIS A O 1
ATOM 668 N N . ARG A 1 89 ? 2.793 -7.366 7.405 1.00 98.06 89 ARG A N 1
ATOM 669 C CA . ARG A 1 89 ? 2.982 -7.455 8.864 1.00 98.06 89 ARG A CA 1
ATOM 670 C C . ARG A 1 89 ? 2.037 -6.541 9.638 1.00 98.06 89 ARG A C 1
ATOM 672 O O . ARG A 1 89 ? 1.639 -6.890 10.743 1.00 98.06 89 ARG A O 1
ATOM 679 N N . VAL A 1 90 ? 1.701 -5.386 9.071 1.00 97.94 90 VAL A N 1
ATOM 680 C CA . VAL A 1 90 ? 0.820 -4.384 9.691 1.00 97.94 90 VAL A CA 1
ATOM 681 C C . VAL A 1 90 ? -0.652 -4.747 9.517 1.00 97.94 90 VAL A C 1
ATOM 683 O O . VAL A 1 90 ? -1.446 -4.499 10.419 1.00 97.94 90 VAL A O 1
ATOM 686 N N . LEU A 1 91 ? -1.012 -5.376 8.396 1.00 97.81 91 LEU A N 1
ATOM 687 C CA . LEU A 1 91 ? -2.376 -5.798 8.074 1.00 97.81 91 LEU A CA 1
ATOM 688 C C . LEU A 1 91 ? -3.131 -6.454 9.252 1.00 97.81 91 LEU A C 1
ATOM 690 O O . LEU A 1 91 ? -4.174 -5.916 9.620 1.00 97.81 91 LEU A O 1
ATOM 694 N N . PRO A 1 92 ? -2.625 -7.519 9.911 1.00 97.88 92 PRO A N 1
ATOM 695 C CA . PRO A 1 92 ? -3.351 -8.150 11.017 1.00 97.88 92 PRO A CA 1
ATOM 696 C C . PRO A 1 92 ? -3.522 -7.239 12.244 1.00 97.88 92 PRO A C 1
ATOM 698 O O . PRO A 1 92 ? -4.468 -7.410 13.008 1.00 97.88 92 PRO A O 1
ATOM 701 N N . LEU A 1 93 ? -2.633 -6.261 12.449 1.00 98.06 93 LEU A N 1
ATOM 702 C CA . LEU A 1 93 ? -2.743 -5.295 13.550 1.00 98.06 93 LEU A CA 1
ATOM 703 C C . LEU A 1 93 ? -3.852 -4.276 13.272 1.00 98.06 93 LEU A C 1
ATOM 705 O O . LEU A 1 93 ? -4.649 -3.961 14.153 1.00 98.06 93 LEU A O 1
ATOM 709 N N . VAL A 1 94 ? -3.948 -3.820 12.022 1.00 97.69 94 VAL A N 1
ATOM 710 C CA . VAL A 1 94 ? -5.011 -2.919 11.565 1.00 97.69 94 VAL A CA 1
ATOM 711 C C . VAL A 1 94 ? -6.372 -3.616 11.587 1.00 97.69 94 VAL A C 1
ATOM 713 O O . VAL A 1 94 ? -7.345 -3.030 12.055 1.00 97.69 94 VAL A O 1
ATOM 716 N N . GLU A 1 95 ? -6.445 -4.879 11.157 1.00 95.25 95 GLU A N 1
ATOM 717 C CA . GLU A 1 95 ? -7.654 -5.710 11.288 1.00 95.25 95 GLU A CA 1
ATOM 718 C C . GLU A 1 95 ? -8.047 -5.921 12.759 1.00 95.25 95 GLU A C 1
ATOM 720 O O . GLU A 1 95 ? -9.233 -5.974 13.084 1.00 95.25 95 GLU A O 1
ATOM 725 N N . GLY A 1 96 ? -7.058 -5.972 13.656 1.00 95.50 96 GLY A N 1
ATOM 726 C CA . GLY A 1 96 ? -7.242 -5.985 15.108 1.00 95.50 96 GLY A CA 1
ATOM 727 C C . GLY A 1 96 ? -7.660 -4.642 15.723 1.00 95.50 96 GLY A C 1
ATOM 728 O O . GLY A 1 96 ? -7.913 -4.592 16.925 1.00 95.50 96 GLY A O 1
ATOM 729 N N . GLY A 1 97 ? -7.758 -3.571 14.927 1.00 94.06 97 GLY A N 1
ATOM 730 C CA . GLY A 1 97 ? -8.228 -2.252 15.354 1.00 94.06 97 GLY A CA 1
ATOM 731 C C . GLY A 1 97 ? -7.143 -1.187 15.526 1.00 94.06 97 GLY A C 1
ATOM 732 O O . GLY A 1 97 ? -7.472 -0.062 15.903 1.00 94.06 97 GLY A O 1
ATOM 733 N N . ASP A 1 98 ? -5.874 -1.481 15.226 1.00 97.31 98 ASP A N 1
ATOM 734 C CA . ASP A 1 98 ? -4.785 -0.496 15.290 1.00 97.31 98 ASP A CA 1
ATOM 735 C C . ASP A 1 98 ? -4.766 0.418 14.047 1.00 97.31 98 ASP A C 1
ATOM 737 O O . ASP A 1 98 ? -3.874 0.386 13.194 1.00 97.31 98 ASP A O 1
ATOM 741 N N . ALA A 1 99 ? -5.818 1.229 13.912 1.00 96.62 99 ALA A N 1
ATOM 742 C CA . ALA A 1 99 ? -5.938 2.215 12.843 1.00 96.62 99 ALA A CA 1
ATOM 743 C C . ALA A 1 99 ? -4.826 3.289 12.863 1.00 96.62 99 ALA A C 1
ATOM 745 O O . ALA A 1 99 ? -4.358 3.641 11.775 1.00 96.62 99 ALA A O 1
ATOM 746 N N . PRO A 1 100 ? -4.360 3.806 14.024 1.00 97.12 100 PRO A N 1
ATOM 747 C CA . PRO A 1 100 ? -3.246 4.753 14.070 1.00 97.12 100 PRO A CA 1
ATOM 748 C C . PRO A 1 100 ? -1.977 4.207 13.409 1.00 97.12 100 PRO A C 1
ATOM 750 O O . PRO A 1 100 ? -1.438 4.867 12.518 1.00 97.12 100 PRO A O 1
ATOM 753 N N . LEU A 1 101 ? -1.567 2.977 13.746 1.00 97.12 101 LEU A N 1
ATOM 754 C CA . LEU A 1 101 ? -0.413 2.328 13.120 1.00 97.12 101 LEU A CA 1
ATOM 755 C C . LEU A 1 101 ? -0.591 2.203 11.605 1.00 97.12 101 LEU A C 1
ATOM 757 O O . LEU A 1 101 ? 0.315 2.517 10.830 1.00 97.12 101 LEU A O 1
ATOM 761 N N . GLY A 1 102 ? -1.774 1.773 11.163 1.00 96.94 102 GLY A N 1
ATOM 762 C CA . GLY A 1 102 ? -2.074 1.674 9.739 1.00 96.94 102 GLY A CA 1
ATOM 763 C C . GLY A 1 102 ? -1.909 3.011 9.013 1.00 96.94 102 GLY A C 1
ATOM 764 O O . GLY A 1 102 ? -1.358 3.047 7.912 1.00 96.94 102 GLY A O 1
ATOM 765 N N . ARG A 1 103 ? -2.351 4.123 9.613 1.00 97.38 103 ARG A N 1
ATOM 766 C CA . ARG A 1 103 ? -2.215 5.462 9.015 1.00 97.38 103 ARG A CA 1
ATOM 767 C C . ARG A 1 103 ? -0.767 5.926 8.970 1.00 97.38 103 ARG A C 1
ATOM 769 O O . ARG A 1 103 ? -0.360 6.467 7.946 1.00 97.38 103 ARG A O 1
ATOM 776 N N . GLU A 1 104 ? 0.013 5.687 10.021 1.00 96.94 104 GLU A N 1
ATOM 777 C CA . GLU A 1 104 ? 1.453 5.975 10.018 1.00 96.94 104 GLU A CA 1
ATOM 778 C C . GLU A 1 104 ? 2.159 5.235 8.879 1.00 96.94 104 GLU A C 1
ATOM 780 O O . GLU A 1 104 ? 2.941 5.822 8.128 1.00 96.94 104 GLU A O 1
ATOM 785 N N . VAL A 1 105 ? 1.807 3.966 8.682 1.00 96.38 105 VAL A N 1
ATOM 786 C CA . VAL A 1 105 ? 2.342 3.136 7.601 1.00 96.38 105 VAL A CA 1
ATOM 787 C C . VAL A 1 105 ? 1.903 3.647 6.228 1.00 96.38 105 VAL A C 1
ATOM 789 O O . VAL A 1 105 ? 2.725 3.677 5.312 1.00 96.38 105 VAL A O 1
ATOM 792 N N . LEU A 1 106 ? 0.656 4.106 6.061 1.00 95.31 106 LEU A N 1
ATOM 793 C CA . LEU A 1 106 ? 0.225 4.729 4.803 1.00 95.31 106 LEU A CA 1
ATOM 794 C C . LEU A 1 106 ? 0.939 6.057 4.530 1.00 95.31 106 LEU A C 1
ATOM 796 O O . LEU A 1 106 ? 1.287 6.317 3.379 1.00 95.31 106 LEU A O 1
ATOM 800 N N . CYS A 1 107 ? 1.183 6.880 5.551 1.00 94.25 107 CYS A N 1
ATOM 801 C CA . CYS A 1 107 ? 1.974 8.104 5.414 1.00 94.25 107 CYS A CA 1
ATOM 802 C C . CYS A 1 107 ? 3.406 7.785 4.967 1.00 94.25 107 CYS A C 1
ATOM 804 O O . CYS A 1 107 ? 3.870 8.336 3.971 1.00 94.25 107 CYS A O 1
ATOM 806 N N . ALA A 1 108 ? 4.065 6.822 5.616 1.00 93.38 108 ALA A N 1
ATOM 807 C CA . ALA A 1 108 ? 5.395 6.375 5.212 1.00 93.38 108 ALA A CA 1
ATOM 808 C C . ALA A 1 108 ? 5.398 5.806 3.782 1.00 93.38 108 ALA A C 1
ATOM 810 O O . ALA A 1 108 ? 6.291 6.103 2.992 1.00 93.38 108 ALA A O 1
ATOM 811 N N . LEU A 1 109 ? 4.380 5.027 3.406 1.00 92.31 109 LEU A N 1
ATOM 812 C CA . LEU A 1 109 ? 4.234 4.521 2.042 1.00 92.31 109 LEU A CA 1
ATOM 813 C C . LEU A 1 109 ? 4.091 5.661 1.025 1.00 92.31 109 LEU A C 1
ATOM 815 O O . LEU A 1 109 ? 4.687 5.597 -0.047 1.00 92.31 109 LEU A O 1
ATOM 819 N N . LEU A 1 110 ? 3.314 6.698 1.341 1.00 91.06 110 LEU A N 1
ATOM 820 C CA . LEU A 1 110 ? 3.163 7.876 0.488 1.00 91.06 110 LEU A CA 1
ATOM 821 C C . LEU A 1 110 ? 4.500 8.600 0.286 1.00 91.06 110 LEU A C 1
ATOM 823 O O . LEU A 1 110 ? 4.811 8.959 -0.852 1.00 91.06 110 LEU A O 1
ATOM 827 N N . ASP A 1 111 ? 5.312 8.732 1.334 1.00 89.44 111 ASP A N 1
ATOM 828 C CA . ASP A 1 111 ? 6.659 9.304 1.240 1.00 89.44 111 ASP A CA 1
ATOM 829 C C . ASP A 1 111 ? 7.569 8.453 0.346 1.00 89.44 111 ASP A C 1
ATOM 831 O O . ASP A 1 111 ? 8.208 8.971 -0.573 1.00 89.44 111 ASP A O 1
ATOM 835 N N . VAL A 1 112 ? 7.561 7.129 0.529 1.00 87.00 112 VAL A N 1
ATOM 836 C CA . VAL A 1 112 ? 8.342 6.202 -0.307 1.00 87.00 112 VAL A CA 1
ATOM 837 C C . VAL A 1 112 ? 7.864 6.231 -1.766 1.00 87.00 112 VAL A C 1
ATOM 839 O O . VAL A 1 112 ? 8.680 6.152 -2.682 1.00 87.00 112 VAL A O 1
ATOM 842 N N . LEU A 1 113 ? 6.559 6.378 -2.018 1.00 82.44 113 LEU A N 1
ATOM 843 C CA . LEU A 1 113 ? 5.995 6.499 -3.368 1.00 82.44 113 LEU A CA 1
ATOM 844 C C . LEU A 1 113 ? 6.314 7.844 -4.032 1.00 82.44 113 LEU A C 1
ATOM 846 O O . LEU A 1 113 ? 6.392 7.887 -5.266 1.00 82.44 113 LEU A O 1
ATOM 850 N N . ALA A 1 114 ? 6.458 8.912 -3.242 1.00 80.12 114 ALA A N 1
ATOM 851 C CA . ALA A 1 114 ? 6.862 10.243 -3.689 1.00 80.12 114 ALA A CA 1
ATOM 852 C C . ALA A 1 114 ? 8.367 10.312 -3.980 1.00 80.12 114 ALA A C 1
ATOM 854 O O . ALA A 1 114 ? 8.795 10.982 -4.923 1.00 80.12 114 ALA A O 1
ATOM 855 N N . GLN A 1 115 ? 9.176 9.575 -3.221 1.00 73.94 115 GLN A N 1
ATOM 856 C CA . GLN A 1 115 ? 10.562 9.325 -3.573 1.00 73.94 115 GLN A CA 1
ATOM 857 C C . GLN A 1 115 ? 10.582 8.476 -4.855 1.00 73.94 115 GLN A C 1
ATOM 859 O O . GLN A 1 115 ? 10.055 7.370 -4.906 1.00 73.94 115 GLN A O 1
ATOM 864 N N . HIS A 1 116 ? 11.211 8.979 -5.922 1.00 63.50 116 HIS A N 1
ATOM 865 C CA . HIS A 1 116 ? 11.278 8.358 -7.260 1.00 63.50 116 HIS A CA 1
ATOM 866 C C . HIS A 1 116 ? 11.785 6.892 -7.312 1.00 63.50 116 HIS A C 1
ATOM 868 O O . HIS A 1 116 ? 11.828 6.299 -8.389 1.00 63.50 116 HIS A O 1
ATOM 874 N N . ARG A 1 117 ? 12.157 6.301 -6.171 1.00 55.84 117 ARG A N 1
ATOM 875 C CA . ARG A 1 117 ? 12.722 4.958 -6.003 1.00 55.84 117 ARG A CA 1
ATOM 876 C C . ARG A 1 117 ? 11.756 3.837 -6.346 1.00 55.84 117 ARG A C 1
ATOM 878 O O . ARG A 1 117 ? 12.183 2.847 -6.908 1.00 55.84 117 ARG A O 1
ATOM 885 N N . LEU A 1 118 ? 10.457 4.017 -6.110 1.00 52.78 118 LEU A N 1
ATOM 886 C CA . LEU A 1 118 ? 9.469 3.021 -6.527 1.00 52.78 118 LEU A CA 1
ATOM 887 C C . LEU A 1 118 ? 9.049 3.164 -7.992 1.00 52.78 118 LEU A C 1
ATOM 889 O O . LEU A 1 118 ? 8.183 2.421 -8.409 1.00 52.78 118 LEU A O 1
ATOM 893 N N . GLY A 1 119 ? 9.530 4.175 -8.730 1.00 53.88 119 GLY A N 1
ATOM 894 C CA . GLY A 1 119 ? 9.019 4.604 -10.042 1.00 53.88 119 GLY A CA 1
ATOM 895 C C . GLY A 1 119 ? 10.104 4.735 -11.111 1.00 53.88 119 GLY A C 1
ATOM 896 O O . GLY A 1 119 ? 10.133 5.731 -11.846 1.00 53.88 119 GLY A O 1
ATOM 897 N N . SER A 1 120 ? 11.015 3.763 -11.199 1.00 52.78 120 SER A N 1
ATOM 898 C CA . SER A 1 120 ? 12.177 3.767 -12.108 1.00 52.78 120 SER A CA 1
ATOM 899 C C . SER A 1 120 ? 11.822 3.806 -13.606 1.00 52.78 120 SER A C 1
ATOM 901 O O . SER A 1 120 ? 12.693 3.958 -14.467 1.00 52.78 120 SER A O 1
ATOM 903 N N . ALA A 1 121 ? 10.534 3.819 -13.947 1.00 52.06 121 ALA A N 1
ATOM 904 C CA . ALA A 1 121 ? 10.029 4.118 -15.281 1.00 52.06 121 ALA A CA 1
ATOM 905 C C . ALA A 1 121 ? 10.444 5.486 -15.857 1.00 52.06 121 ALA A C 1
ATOM 907 O O . ALA A 1 121 ? 10.371 5.685 -17.074 1.00 52.06 121 ALA A O 1
ATOM 908 N N . GLN A 1 122 ? 10.892 6.439 -15.031 1.00 50.16 122 GLN A N 1
ATOM 909 C CA . GLN A 1 122 ? 11.458 7.687 -15.551 1.00 50.16 122 GLN A CA 1
ATOM 910 C C . GLN A 1 122 ? 12.848 7.512 -16.163 1.00 50.16 122 GLN A C 1
ATOM 912 O O . GLN A 1 122 ? 13.124 8.184 -17.153 1.00 50.16 122 GLN A O 1
ATOM 917 N N . ALA A 1 123 ? 13.683 6.601 -15.654 1.00 49.22 123 ALA A N 1
ATOM 918 C CA . ALA A 1 123 ? 15.054 6.447 -16.140 1.00 49.22 123 ALA A CA 1
ATOM 919 C C . ALA A 1 123 ? 15.100 5.844 -17.555 1.00 49.22 123 ALA A C 1
ATOM 921 O O . ALA A 1 123 ? 15.887 6.276 -18.394 1.00 49.22 123 ALA A O 1
ATOM 922 N N . GLY A 1 124 ? 14.204 4.897 -17.858 1.00 49.62 124 GLY A N 1
ATOM 923 C CA . GLY A 1 124 ? 14.095 4.313 -19.199 1.00 49.62 124 GLY A CA 1
ATOM 924 C C . GLY A 1 124 ? 13.460 5.260 -20.222 1.00 49.62 124 GLY A C 1
ATOM 925 O O . GLY A 1 124 ? 13.908 5.336 -21.365 1.00 49.62 124 GLY A O 1
ATOM 926 N N . ALA A 1 125 ? 12.436 6.022 -19.821 1.00 48.31 125 ALA A N 1
ATOM 927 C CA . ALA A 1 125 ? 11.725 6.921 -20.730 1.00 48.31 125 ALA A CA 1
ATOM 928 C C . ALA A 1 125 ? 12.551 8.154 -21.139 1.00 48.31 125 ALA A C 1
ATOM 930 O O . ALA A 1 125 ? 12.372 8.639 -22.257 1.00 48.31 125 ALA A O 1
ATOM 931 N N . THR A 1 126 ? 13.449 8.650 -20.278 1.00 48.47 126 THR A N 1
ATOM 932 C CA . THR A 1 126 ? 14.397 9.724 -20.625 1.00 48.47 126 THR A CA 1
ATOM 933 C C . THR A 1 126 ? 15.596 9.190 -21.406 1.00 48.47 126 THR A C 1
ATOM 935 O O . THR A 1 126 ? 15.921 9.756 -22.445 1.00 48.47 126 THR A O 1
ATOM 938 N N . ALA A 1 127 ? 16.182 8.052 -21.010 1.00 47.44 127 ALA A N 1
ATOM 939 C CA . ALA A 1 127 ? 17.310 7.449 -21.730 1.00 47.44 127 ALA A CA 1
ATOM 940 C C . ALA A 1 127 ? 16.963 7.046 -23.179 1.00 47.44 127 ALA A C 1
ATOM 942 O O . ALA A 1 127 ? 17.797 7.167 -24.073 1.00 47.44 127 ALA A O 1
ATOM 943 N N . LEU A 1 128 ? 15.720 6.621 -23.442 1.00 49.22 128 LEU A N 1
ATOM 944 C CA . LEU A 1 128 ? 15.226 6.334 -24.798 1.00 49.22 128 LEU A CA 1
ATOM 945 C C . LEU A 1 128 ? 14.795 7.588 -25.579 1.00 49.22 128 LEU A C 1
ATOM 947 O O . LEU A 1 128 ? 14.655 7.515 -26.798 1.00 49.22 128 LEU A O 1
ATOM 951 N N . ALA A 1 129 ? 14.551 8.715 -24.904 1.00 48.12 129 ALA A N 1
ATOM 952 C CA . ALA A 1 129 ? 14.231 9.989 -25.549 1.00 48.12 129 ALA A CA 1
ATOM 953 C C . ALA A 1 129 ? 15.489 10.774 -25.960 1.00 48.12 129 ALA A C 1
ATOM 955 O O . ALA A 1 129 ? 15.427 11.502 -26.947 1.00 48.12 129 ALA A O 1
ATOM 956 N N . ASP A 1 130 ? 16.603 10.589 -25.242 1.00 43.97 130 ASP A N 1
ATOM 957 C CA . ASP A 1 130 ? 17.900 11.233 -25.509 1.00 43.97 130 ASP A CA 1
ATOM 958 C C . ASP A 1 130 ? 18.839 10.412 -26.402 1.00 43.97 130 ASP A C 1
ATOM 960 O O . ASP A 1 130 ? 19.913 10.883 -26.774 1.00 43.97 130 ASP A O 1
ATOM 964 N N . ALA A 1 131 ? 18.461 9.189 -26.785 1.00 40.94 131 ALA A N 1
ATOM 965 C CA . ALA A 1 131 ? 19.237 8.423 -27.748 1.00 40.94 131 ALA A CA 1
ATOM 966 C C . ALA A 1 131 ? 19.119 9.080 -29.141 1.00 40.94 131 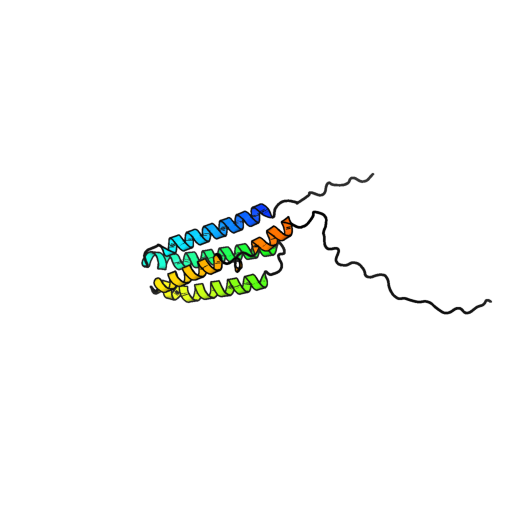ALA A C 1
ATOM 968 O O . ALA A 1 131 ? 18.035 9.042 -29.739 1.00 40.94 131 ALA A O 1
ATOM 969 N N . PRO A 1 132 ? 20.198 9.658 -29.714 1.00 40.16 132 PRO A N 1
ATOM 970 C CA . PRO A 1 132 ? 20.169 10.080 -31.105 1.00 40.16 132 PRO A CA 1
ATOM 971 C C . PRO A 1 132 ? 19.857 8.854 -31.967 1.00 40.16 132 PRO A C 1
ATOM 973 O O . PRO A 1 132 ? 20.362 7.759 -31.705 1.00 40.16 132 PRO A O 1
ATOM 976 N N . ALA A 1 133 ? 19.029 9.040 -32.997 1.00 49.28 133 ALA A N 1
ATOM 977 C CA . ALA A 1 133 ? 18.409 8.001 -33.828 1.00 49.28 133 ALA A CA 1
ATOM 978 C C . ALA A 1 133 ? 19.374 7.084 -34.634 1.00 49.28 133 ALA A C 1
ATOM 980 O O . ALA A 1 133 ? 18.976 6.503 -35.639 1.00 49.28 133 ALA A O 1
ATOM 981 N N . GLY A 1 134 ? 20.634 6.926 -34.220 1.00 45.78 134 GLY A N 1
ATOM 982 C CA . GLY A 1 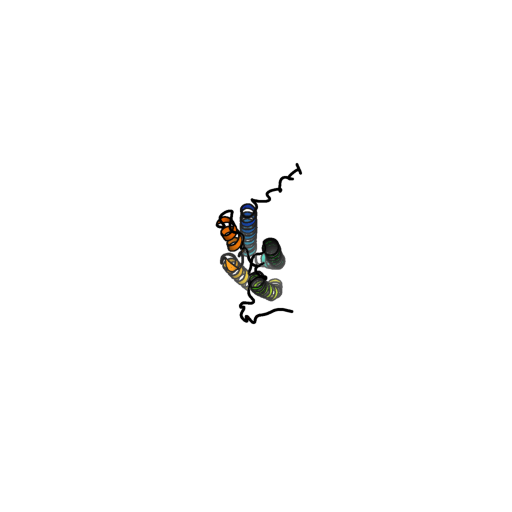134 ? 21.650 6.112 -34.889 1.00 45.78 134 GLY A CA 1
ATOM 983 C C . GLY A 1 134 ? 22.593 5.314 -33.979 1.00 45.78 134 GLY A C 1
ATOM 984 O O . GLY A 1 134 ? 23.479 4.644 -34.502 1.00 45.78 134 GLY A O 1
ATOM 985 N N . ALA A 1 135 ? 22.443 5.337 -32.652 1.00 46.22 135 ALA A N 1
ATOM 986 C CA . ALA A 1 135 ? 23.389 4.674 -31.747 1.00 46.22 135 ALA A CA 1
ATOM 987 C C . ALA A 1 135 ? 22.869 3.322 -31.223 1.00 46.22 135 ALA A C 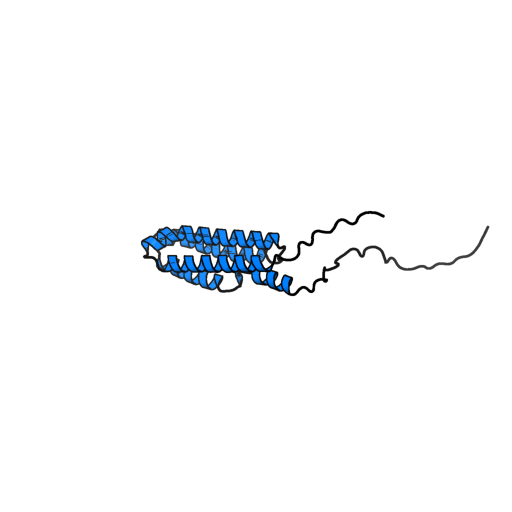1
ATOM 989 O O . ALA A 1 135 ? 22.564 3.168 -30.044 1.00 46.22 135 ALA A O 1
ATOM 990 N N . LEU A 1 136 ? 22.802 2.309 -32.092 1.00 45.78 136 LEU A N 1
ATOM 991 C CA . LEU A 1 136 ? 22.826 0.923 -31.613 1.00 45.78 136 LEU A CA 1
ATOM 992 C C . LEU A 1 136 ? 24.253 0.596 -31.138 1.00 45.78 136 LEU A C 1
ATOM 994 O O . LEU A 1 136 ? 25.205 0.830 -31.894 1.00 45.78 136 LEU A O 1
ATOM 998 N N . PRO A 1 137 ? 24.448 0.011 -29.943 1.00 39.31 137 PRO A N 1
ATOM 999 C CA . PRO A 1 137 ? 25.752 -0.484 -29.544 1.00 39.31 137 PRO A CA 1
ATOM 1000 C C . PRO A 1 137 ? 26.092 -1.691 -30.421 1.00 39.31 137 PRO A C 1
ATOM 1002 O O . PRO A 1 137 ? 25.591 -2.797 -30.227 1.00 39.31 137 PRO A O 1
ATOM 1005 N N . ARG A 1 138 ? 26.983 -1.491 -31.397 1.00 49.12 138 ARG A N 1
ATOM 1006 C CA . ARG A 1 138 ? 27.696 -2.585 -32.064 1.00 49.12 138 ARG A CA 1
ATOM 1007 C C . ARG A 1 138 ? 28.589 -3.277 -31.035 1.00 49.12 138 ARG A C 1
ATOM 1009 O O . ARG A 1 138 ? 29.787 -3.013 -30.961 1.00 49.12 138 ARG A O 1
ATOM 1016 N N . ARG A 1 139 ? 28.022 -4.180 -30.235 1.00 45.84 139 ARG A N 1
ATOM 1017 C CA . ARG A 1 139 ? 28.804 -5.132 -29.448 1.00 45.84 139 ARG A CA 1
ATOM 1018 C C . ARG A 1 139 ? 28.773 -6.508 -30.110 1.00 45.84 139 ARG A C 1
ATOM 1020 O O . ARG A 1 139 ? 27.801 -7.239 -30.015 1.00 45.84 139 ARG A O 1
ATOM 1027 N N . ARG A 1 140 ? 29.945 -6.823 -30.676 1.00 46.56 140 ARG A N 1
ATOM 1028 C CA . ARG A 1 140 ? 30.555 -8.148 -30.891 1.00 46.56 140 ARG A CA 1
ATOM 1029 C C . ARG A 1 140 ? 30.103 -8.972 -32.101 1.00 46.56 140 ARG A C 1
ATOM 1031 O O . ARG A 1 140 ? 29.262 -9.849 -32.000 1.00 46.56 140 ARG A O 1
ATOM 1038 N N . ALA A 1 141 ? 30.870 -8.811 -33.180 1.00 39.56 141 ALA A N 1
ATOM 1039 C CA . ALA A 1 141 ? 31.420 -9.941 -33.933 1.00 39.56 141 ALA A CA 1
ATOM 1040 C C . ALA A 1 141 ? 32.794 -9.549 -34.521 1.00 39.56 141 ALA A C 1
ATOM 1042 O O . ALA A 1 141 ? 32.964 -9.442 -35.727 1.00 39.56 141 ALA A O 1
ATOM 1043 N N . ASN A 1 142 ? 33.771 -9.275 -33.647 1.00 43.31 142 ASN A N 1
ATOM 1044 C CA . ASN A 1 142 ? 35.188 -9.252 -34.018 1.00 43.31 142 ASN A CA 1
ATOM 1045 C C . ASN A 1 142 ? 35.840 -10.473 -33.368 1.00 43.31 142 ASN A C 1
ATOM 1047 O O . ASN A 1 142 ? 36.277 -10.421 -32.222 1.00 43.31 142 ASN A O 1
ATOM 1051 N N . ALA A 1 143 ? 35.840 -11.584 -34.096 1.00 44.16 143 ALA A N 1
ATOM 1052 C CA . ALA A 1 143 ? 36.608 -12.778 -33.774 1.00 44.16 143 ALA A CA 1
ATOM 1053 C C . ALA A 1 143 ? 37.058 -13.433 -35.085 1.00 44.16 143 ALA A C 1
ATOM 1055 O O . ALA A 1 143 ? 36.571 -14.491 -35.451 1.00 44.16 143 ALA A O 1
ATOM 1056 N N . ALA A 1 144 ? 37.934 -12.752 -35.829 1.00 41.91 144 ALA A N 1
ATOM 1057 C CA . ALA A 1 144 ? 38.768 -13.360 -36.871 1.00 41.91 144 ALA A CA 1
ATOM 1058 C C . ALA A 1 144 ? 39.793 -12.338 -37.384 1.00 41.91 144 ALA A C 1
ATOM 1060 O O . ALA A 1 144 ? 39.657 -11.831 -38.493 1.00 41.91 144 ALA A O 1
ATOM 1061 N N . ARG A 1 145 ? 40.792 -11.981 -36.567 1.00 44.56 145 ARG A N 1
ATOM 1062 C CA . ARG A 1 145 ? 42.079 -11.434 -37.040 1.00 44.56 145 ARG A CA 1
ATOM 1063 C C . ARG A 1 145 ? 43.006 -11.179 -35.858 1.00 44.56 145 ARG A C 1
ATOM 1065 O O . ARG A 1 145 ? 42.952 -10.108 -35.270 1.00 44.56 145 ARG A O 1
ATOM 1072 N N . ALA A 1 146 ? 43.814 -12.180 -35.521 1.00 36.88 146 ALA A N 1
ATOM 1073 C CA . ALA A 1 146 ? 45.189 -12.030 -35.034 1.00 36.88 146 ALA A CA 1
ATOM 1074 C C . ALA A 1 146 ? 45.702 -13.376 -34.500 1.00 36.88 146 ALA A C 1
ATOM 1076 O O . ALA A 1 146 ? 45.627 -13.653 -33.309 1.00 36.88 146 ALA A O 1
ATOM 1077 N N . THR A 1 147 ? 46.299 -14.182 -35.373 1.00 44.81 147 THR A N 1
ATOM 1078 C CA . THR A 1 147 ? 47.562 -14.831 -35.011 1.00 44.81 147 THR A CA 1
ATOM 1079 C C . THR A 1 147 ? 48.595 -14.331 -36.003 1.00 44.81 147 THR A C 1
ATOM 1081 O O . THR A 1 147 ? 48.480 -14.505 -37.215 1.00 44.81 147 THR A O 1
ATOM 1084 N N . LEU A 1 148 ? 49.510 -13.561 -35.434 1.00 42.09 148 LEU A N 1
ATOM 1085 C CA . LEU A 1 148 ? 50.617 -12.861 -36.047 1.00 42.09 148 LEU A CA 1
ATOM 1086 C C . LEU A 1 148 ? 51.725 -13.822 -36.512 1.00 42.09 148 LEU A C 1
ATOM 1088 O O . LEU A 1 148 ? 51.947 -14.865 -35.910 1.00 42.09 148 LEU A O 1
ATOM 1092 N N . HIS A 1 149 ? 52.468 -13.334 -37.508 1.00 36.81 149 HIS A N 1
ATOM 1093 C CA . HIS A 1 149 ? 53.908 -13.512 -37.736 1.00 36.81 149 HIS A CA 1
ATOM 1094 C C . HIS A 1 149 ? 54.487 -14.835 -38.295 1.00 36.81 149 HIS A C 1
ATOM 1096 O O . HIS A 1 149 ? 54.853 -15.761 -37.585 1.00 36.81 149 HIS A O 1
ATOM 1102 N N . VAL A 1 150 ? 54.720 -14.785 -39.617 1.00 44.00 150 VAL A N 1
ATOM 1103 C CA . VAL A 1 150 ? 55.956 -15.133 -40.376 1.00 44.00 150 VAL A CA 1
ATOM 1104 C C . VAL A 1 150 ? 57.227 -14.834 -39.537 1.00 44.00 150 VAL A C 1
ATOM 1106 O O . VAL A 1 150 ? 57.228 -13.763 -38.922 1.00 44.00 150 VAL A O 1
ATOM 1109 N N . PRO A 1 151 ? 58.313 -15.658 -39.516 1.00 47.44 151 PRO A N 1
ATOM 1110 C CA . PRO A 1 151 ? 59.170 -15.863 -40.700 1.00 47.44 151 PRO A CA 1
ATOM 1111 C C . PRO A 1 151 ? 59.939 -17.196 -40.834 1.00 47.44 151 PRO A C 1
ATOM 1113 O O . PRO A 1 151 ? 60.159 -17.928 -39.880 1.00 47.44 151 PRO A O 1
ATOM 1116 N N . GLY A 1 152 ? 60.444 -17.459 -42.046 1.00 35.56 152 GLY A N 1
ATOM 1117 C CA . GLY A 1 152 ? 61.483 -18.470 -42.262 1.00 35.56 152 GLY A CA 1
ATOM 1118 C C . GLY A 1 152 ? 61.664 -18.858 -43.724 1.00 35.56 152 GLY A C 1
ATOM 1119 O O . GLY A 1 152 ? 61.067 -19.818 -44.193 1.00 35.56 152 GLY A O 1
ATOM 1120 N N . ARG A 1 153 ? 62.493 -18.108 -44.458 1.00 48.91 153 ARG A N 1
ATOM 1121 C CA . ARG A 1 153 ? 63.023 -18.537 -45.761 1.00 48.91 153 ARG A CA 1
ATOM 1122 C C . ARG A 1 153 ? 63.922 -19.760 -45.568 1.00 48.91 153 ARG A C 1
ATOM 1124 O O . ARG A 1 153 ? 64.797 -19.698 -44.715 1.00 48.91 153 ARG A O 1
ATOM 1131 N N . LEU A 1 154 ? 63.838 -20.738 -46.471 1.00 42.28 154 LEU A N 1
ATOM 1132 C CA . LEU A 1 154 ? 65.013 -21.415 -47.031 1.00 42.28 154 LEU A CA 1
ATOM 1133 C C . LEU A 1 154 ? 64.689 -21.984 -48.430 1.00 42.28 154 LEU A C 1
ATOM 1135 O O . LEU A 1 154 ? 63.694 -22.666 -48.643 1.00 42.28 154 LEU A O 1
ATOM 1139 N N . ARG A 1 155 ? 65.545 -21.578 -49.376 1.00 43.94 155 ARG A N 1
ATOM 1140 C CA . ARG A 1 155 ? 65.799 -22.070 -50.750 1.00 43.94 155 ARG A CA 1
ATOM 1141 C C . ARG A 1 155 ? 66.065 -23.602 -50.747 1.00 43.94 155 ARG A C 1
ATOM 1143 O O . ARG A 1 155 ? 66.447 -24.097 -49.700 1.00 43.94 155 ARG A O 1
ATOM 1150 N N . HIS A 1 156 ? 66.021 -24.421 -51.808 1.00 43.56 156 HIS A N 1
ATOM 1151 C CA . HIS A 1 156 ? 65.888 -24.302 -53.274 1.00 43.56 156 HIS A CA 1
ATOM 1152 C C . HIS A 1 156 ? 65.594 -25.724 -53.874 1.00 43.56 156 HIS A C 1
ATOM 1154 O O . HIS A 1 156 ? 65.262 -26.603 -53.084 1.00 43.56 156 HIS A O 1
ATOM 1160 N N . PRO A 1 157 ? 65.621 -25.974 -55.209 1.00 60.84 157 PRO A N 1
ATOM 1161 C CA . PRO A 1 157 ? 64.758 -26.947 -55.880 1.00 60.84 157 PRO A CA 1
ATOM 1162 C C . PRO A 1 157 ? 65.419 -28.294 -56.235 1.00 60.84 157 PRO A C 1
ATOM 1164 O O . PRO A 1 157 ? 66.640 -28.382 -56.302 1.00 60.84 157 PRO A O 1
ATOM 1167 N N . ARG A 1 158 ? 64.534 -29.216 -56.650 1.00 47.53 158 ARG A N 1
ATOM 1168 C CA . ARG A 1 158 ? 64.726 -30.479 -57.392 1.00 47.53 158 ARG A CA 1
ATOM 1169 C C . ARG A 1 158 ? 65.360 -31.645 -56.647 1.00 47.53 158 ARG A C 1
ATOM 1171 O O . ARG A 1 158 ? 66.563 -31.587 -56.340 1.00 47.53 158 ARG A O 1
#

Foldseek 3Di:
DDDDDDDDPPPDDLVVVLVVLVVLLVVLLVVLVVLLPDDLVSNLVCLVVNLVSLVVSLVVQLVVCVVLVPPPSVVLVVVSVVLSVVSVVCNVVSNVRPSVVSSVSSVVVSVVSVPCSNPCSVVSSVVVVPPDPPDDPPPDDPDDDDDDDDDDDDDDDD

Radius of gyration: 27.36 Å; chains: 1; bounding box: 80×42×75 Å

pLDDT: mean 73.06, std 21.78, range [35.56, 98.06]

Sequence (158 aa):
MPPRHPARTIASRPRPLGAALRHARKSLCTRLHALAAQPDGAFACGFALVVAEVEAGFRHEETLTCTLGVERQREQGEENAVVLSALHRVLPLVEGGDAPLGREVLCALLDVLAQHRLGSAQAGATALADAPAGALPRRRANAARATLHVPGRLRHPR

Secondary structure (DSSP, 8-state):
-------------HHHHHHHHHHHHHHHHHHHHHHHTS-HHHHHHHHHHHHHHHHHHHHHHHHHHHHTT-TTHHHHHHHHHHHHHHHHHHHHHHHTT-HHHHHHHHHHHHHHHHSGGG-THHHHHHHTTSS-TT---------S--------------